Protein AF-A0A8B3S826-F1 (afdb_monomer_lite)

Secondary structure (DSSP, 8-state):
-HHHHHHHHHHHHHHHHHHHHHHHHT-SS-----EEEEEETTEEEEEESSHHHHHHHHHHHHHHHHHHHHHHHHHTT-

Organism: NCBI:txid2608793

Foldseek 3Di:
DVVVVVVVVVVVVVVVVVVVVVCVVCPDPDDPKAKAWDDPDPDIDIDIPDPVRSVVRVVVVVVVVVVVVVVVVVVVVD

InterPro domains:
  IPR002849 Protein of unknown function DUF131 [PF01998] (24-68)
  IPR002849 Protein of unknown function DUF131 [TIGR00304] (2-75)

Structure (mmCIF, N/CA/C/O backbone):
data_AF-A0A8B3S826-F1
#
_entry.id   AF-A0A8B3S826-F1
#
loop_
_atom_site.group_PDB
_atom_site.id
_atom_site.type_symbol
_atom_site.label_atom_id
_atom_site.label_alt_id
_atom_site.label_comp_id
_atom_site.label_asym_id
_atom_site.label_entity_id
_atom_site.label_seq_id
_atom_site.pdbx_PDB_ins_code
_atom_site.Cartn_x
_atom_site.Cartn_y
_atom_site.Cartn_z
_atom_site.occupancy
_atom_site.B_iso_or_equiv
_atom_site.auth_seq_id
_atom_site.auth_comp_id
_atom_site.auth_asym_id
_atom_site.auth_atom_id
_atom_site.pdbx_PDB_model_num
ATOM 1 N N . MET A 1 1 ? 17.745 -17.850 2.214 1.00 61.53 1 MET A N 1
ATOM 2 C CA . MET A 1 1 ? 16.740 -18.097 3.277 1.00 61.53 1 MET A CA 1
ATOM 3 C C . MET A 1 1 ? 16.865 -17.146 4.473 1.00 61.53 1 MET A C 1
ATOM 5 O O . MET A 1 1 ? 15.861 -16.559 4.839 1.00 61.53 1 MET A O 1
ATOM 9 N N . LYS A 1 2 ? 18.057 -16.912 5.050 1.00 75.94 2 LYS A N 1
ATOM 10 C CA . LYS A 1 2 ? 18.217 -16.078 6.266 1.00 75.94 2 LYS A CA 1
ATOM 11 C C . LYS A 1 2 ? 17.884 -14.581 6.090 1.00 75.94 2 LYS A C 1
ATOM 13 O O . LYS A 1 2 ? 17.258 -14.001 6.965 1.00 75.94 2 LYS A O 1
ATOM 18 N N . ALA A 1 3 ? 18.234 -13.973 4.952 1.00 86.62 3 ALA A N 1
ATOM 19 C CA . ALA A 1 3 ? 18.006 -12.538 4.713 1.00 86.62 3 ALA A CA 1
ATOM 20 C C . ALA A 1 3 ? 16.516 -12.150 4.629 1.00 86.62 3 ALA A C 1
ATOM 22 O O . ALA A 1 3 ? 16.126 -11.100 5.129 1.00 86.62 3 ALA A O 1
ATOM 23 N N . GLY A 1 4 ? 15.677 -13.018 4.052 1.00 89.38 4 GLY A N 1
ATOM 24 C CA . GLY A 1 4 ? 14.234 -12.773 3.959 1.00 89.38 4 GLY A CA 1
ATOM 25 C C . GLY A 1 4 ? 13.556 -12.778 5.329 1.00 89.38 4 GLY A C 1
ATOM 26 O O . GLY A 1 4 ? 12.762 -11.893 5.622 1.00 89.38 4 GLY A O 1
ATOM 27 N N . LEU A 1 5 ? 13.936 -13.721 6.200 1.00 92.94 5 LEU A N 1
ATOM 28 C CA . LEU A 1 5 ? 13.418 -13.787 7.568 1.00 92.94 5 LEU A CA 1
ATOM 29 C C . LEU A 1 5 ? 13.773 -12.522 8.366 1.00 92.94 5 LEU A C 1
ATOM 31 O O . LEU A 1 5 ? 12.914 -11.961 9.038 1.00 92.94 5 LEU A O 1
ATOM 35 N N . VAL A 1 6 ? 15.017 -12.044 8.248 1.00 94.75 6 VAL A N 1
ATOM 36 C CA . VAL A 1 6 ? 15.459 -10.810 8.917 1.00 94.75 6 VAL A CA 1
ATOM 37 C C . VAL A 1 6 ? 14.676 -9.597 8.410 1.00 94.75 6 VAL A C 1
ATOM 39 O O . VAL A 1 6 ? 14.230 -8.796 9.223 1.00 94.75 6 VAL A O 1
ATOM 42 N N . ALA A 1 7 ? 14.441 -9.482 7.099 1.00 91.12 7 ALA A N 1
ATOM 43 C CA . ALA A 1 7 ? 13.666 -8.379 6.529 1.00 91.12 7 ALA A CA 1
ATOM 44 C C . ALA A 1 7 ? 12.205 -8.363 7.017 1.00 91.12 7 ALA A C 1
ATOM 46 O O . ALA A 1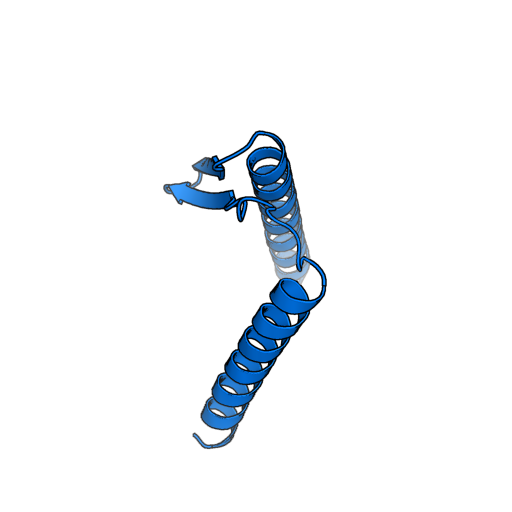 7 ? 11.682 -7.300 7.347 1.00 91.12 7 ALA A O 1
ATOM 47 N N . VAL A 1 8 ? 11.563 -9.533 7.118 1.00 93.31 8 VAL A N 1
ATOM 48 C CA . VAL A 1 8 ? 10.187 -9.653 7.632 1.00 93.31 8 VAL A CA 1
ATOM 49 C C . VAL A 1 8 ? 10.115 -9.269 9.109 1.00 93.31 8 VAL A C 1
ATOM 51 O O . VAL A 1 8 ? 9.251 -8.484 9.490 1.00 93.31 8 VAL A O 1
ATOM 54 N N . ILE A 1 9 ? 11.041 -9.773 9.933 1.00 95.31 9 ILE A N 1
ATOM 55 C CA . ILE A 1 9 ? 11.090 -9.445 11.366 1.00 95.31 9 ILE A CA 1
ATOM 56 C C . ILE A 1 9 ? 11.343 -7.948 11.565 1.00 95.31 9 ILE A C 1
ATOM 58 O O . ILE A 1 9 ? 10.685 -7.320 12.392 1.00 95.31 9 ILE A O 1
ATOM 62 N N . LEU A 1 10 ? 12.252 -7.359 10.785 1.00 95.56 10 LEU A N 1
ATOM 63 C CA . LEU A 1 10 ? 12.568 -5.936 10.872 1.00 95.56 10 LEU A CA 1
ATOM 64 C C . LEU A 1 10 ? 11.377 -5.064 10.450 1.00 95.56 10 LEU A C 1
ATOM 66 O O . LEU A 1 10 ? 11.057 -4.092 11.131 1.00 95.56 10 LEU A O 1
ATOM 70 N N . GLY A 1 11 ? 10.687 -5.434 9.368 1.00 91.62 11 GLY A N 1
ATOM 71 C CA . GLY A 1 11 ? 9.477 -4.745 8.919 1.00 91.62 11 GLY A CA 1
ATOM 72 C C . GLY A 1 11 ? 8.351 -4.825 9.949 1.00 91.62 11 GLY A C 1
ATOM 73 O O . GLY A 1 11 ? 7.735 -3.812 10.272 1.00 91.62 11 GLY A O 1
ATOM 74 N N . PHE A 1 12 ? 8.131 -6.005 10.530 1.00 94.56 12 PHE A N 1
ATOM 75 C CA . PHE A 1 12 ? 7.147 -6.187 11.595 1.00 94.56 12 PHE A CA 1
ATOM 76 C C . PHE A 1 12 ? 7.482 -5.348 12.836 1.00 94.56 12 PHE A C 1
ATOM 78 O O . PHE A 1 12 ? 6.609 -4.659 13.362 1.00 94.56 12 PHE A O 1
ATOM 85 N N . ALA A 1 13 ? 8.748 -5.346 13.269 1.00 95.00 13 ALA A N 1
ATOM 86 C CA . ALA A 1 13 ? 9.202 -4.553 14.408 1.00 95.00 13 ALA A CA 1
ATOM 87 C C . ALA A 1 13 ? 9.007 -3.045 14.178 1.00 95.00 13 ALA A C 1
ATOM 89 O O . ALA A 1 13 ? 8.512 -2.353 15.065 1.00 95.00 13 ALA A O 1
ATOM 90 N N . LEU A 1 14 ? 9.327 -2.541 12.981 1.00 93.75 14 LEU A N 1
ATOM 91 C CA . LEU A 1 14 ? 9.112 -1.138 12.609 1.00 93.75 14 LEU A CA 1
ATOM 92 C C . LEU A 1 14 ? 7.634 -0.738 12.686 1.00 93.75 14 LEU A C 1
ATOM 94 O O . LEU A 1 14 ? 7.307 0.297 13.265 1.00 93.75 14 LEU A O 1
ATOM 98 N N . ILE A 1 15 ? 6.739 -1.570 12.147 1.00 90.88 15 ILE A N 1
ATOM 99 C CA . ILE A 1 15 ? 5.292 -1.325 12.186 1.00 90.88 15 ILE A CA 1
ATOM 100 C C . ILE A 1 15 ? 4.777 -1.350 13.635 1.00 90.88 15 ILE A C 1
ATOM 102 O O . ILE A 1 15 ? 4.008 -0.473 14.032 1.00 90.88 15 ILE A O 1
ATOM 1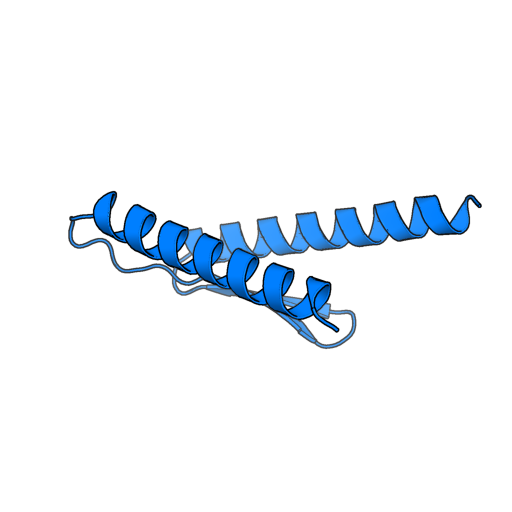06 N N . ALA A 1 16 ? 5.225 -2.316 14.442 1.00 89.00 16 ALA A N 1
ATOM 107 C CA . ALA A 1 16 ? 4.832 -2.443 15.844 1.00 89.00 16 ALA A CA 1
ATOM 108 C C . ALA A 1 16 ? 5.273 -1.233 16.686 1.00 89.00 16 ALA A C 1
ATOM 110 O O . ALA A 1 16 ? 4.466 -0.671 17.427 1.00 89.00 16 ALA A O 1
ATOM 111 N N . ILE A 1 17 ? 6.524 -0.785 16.533 1.00 90.25 17 ILE A N 1
ATOM 112 C CA . ILE A 1 17 ? 7.037 0.417 17.208 1.00 90.25 17 ILE A CA 1
ATOM 113 C C . ILE A 1 17 ? 6.246 1.653 16.761 1.00 90.25 17 ILE A C 1
ATOM 115 O O . ILE A 1 17 ? 5.831 2.449 17.602 1.00 90.25 17 ILE A O 1
ATOM 119 N N . GLY A 1 18 ? 5.975 1.786 15.458 1.00 83.12 18 GLY A N 1
ATOM 120 C CA . GLY A 1 18 ? 5.180 2.887 14.914 1.00 83.12 18 GLY A CA 1
ATOM 121 C C . GLY A 1 18 ? 3.773 2.966 15.515 1.00 83.12 18 GLY A C 1
ATOM 122 O O . GLY A 1 18 ? 3.324 4.052 15.878 1.00 83.12 18 GLY A O 1
ATOM 123 N N . MET A 1 19 ? 3.102 1.824 15.697 1.00 80.69 19 MET A N 1
ATOM 124 C CA . MET A 1 19 ? 1.786 1.774 16.343 1.00 80.69 19 MET A CA 1
ATOM 125 C C . MET A 1 19 ? 1.836 2.213 17.812 1.00 80.69 19 MET A C 1
ATOM 127 O O . MET A 1 19 ? 1.031 3.051 18.214 1.00 80.69 19 MET A O 1
ATOM 131 N N . VAL A 1 20 ? 2.799 1.709 18.595 1.00 84.06 20 VAL A N 1
ATOM 132 C CA . VAL A 1 20 ? 2.944 2.052 20.026 1.00 84.06 20 VAL A CA 1
ATOM 133 C C . VAL A 1 20 ? 3.313 3.525 20.226 1.00 84.06 20 VAL A C 1
ATOM 135 O O . VAL A 1 20 ? 2.832 4.179 21.154 1.00 84.06 20 VAL A O 1
ATOM 138 N N . MET A 1 21 ? 4.161 4.083 19.360 1.00 81.69 21 MET A N 1
ATOM 139 C CA . MET A 1 21 ? 4.488 5.509 19.414 1.00 81.69 21 MET A CA 1
ATOM 140 C C . MET A 1 21 ? 3.283 6.372 19.027 1.00 81.69 21 MET A C 1
ATOM 142 O O . MET A 1 21 ? 2.994 7.345 19.719 1.00 81.69 21 MET A O 1
ATOM 146 N N . SER A 1 22 ? 2.543 5.991 17.980 1.00 72.75 22 SER A N 1
ATOM 147 C CA . SER A 1 22 ? 1.329 6.700 17.555 1.00 72.75 22 SER A CA 1
ATOM 148 C C . SER A 1 22 ? 0.270 6.723 18.663 1.00 72.75 22 SER A C 1
ATOM 150 O O . SER A 1 22 ? -0.277 7.783 18.965 1.00 72.75 22 SER A O 1
ATOM 152 N N . SER A 1 23 ? 0.053 5.595 19.351 1.00 68.56 23 SER A N 1
ATOM 153 C CA . SER A 1 23 ? -0.903 5.521 20.461 1.00 68.56 23 SER A CA 1
ATOM 154 C C . SER A 1 23 ? -0.493 6.370 21.667 1.00 68.56 23 SER A C 1
ATOM 156 O O . SER A 1 23 ? -1.350 6.982 22.296 1.00 68.56 23 SER A O 1
ATOM 158 N N . ASN A 1 24 ? 0.806 6.449 21.983 1.00 68.38 24 ASN A N 1
ATOM 159 C CA . ASN A 1 24 ? 1.294 7.262 23.104 1.00 68.38 24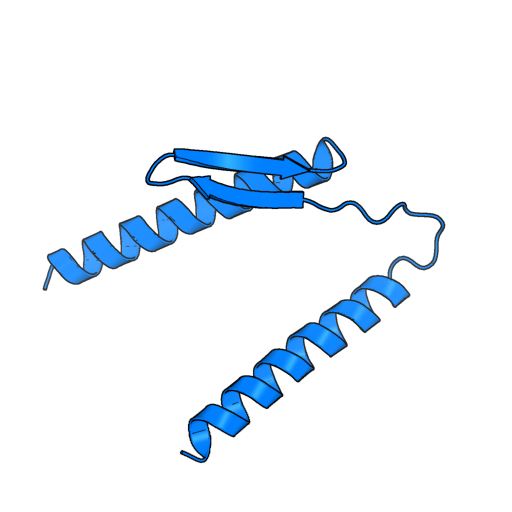 ASN A CA 1
ATOM 160 C C . ASN A 1 24 ? 1.254 8.772 22.816 1.00 68.38 24 ASN A C 1
ATOM 162 O O . ASN A 1 24 ? 1.031 9.557 23.735 1.00 68.38 24 ASN A O 1
ATOM 166 N N . LEU A 1 25 ? 1.431 9.196 21.558 1.00 61.34 25 LEU A N 1
ATOM 167 C CA . LEU A 1 25 ? 1.301 10.609 21.170 1.00 61.34 25 LEU A CA 1
ATOM 168 C C . LEU A 1 25 ? -0.156 11.108 21.195 1.00 61.34 25 LEU A C 1
ATOM 170 O O . LEU A 1 25 ? -0.384 12.312 21.271 1.00 61.34 25 LEU A O 1
ATOM 174 N N . GLN A 1 26 ? -1.137 10.206 21.130 1.00 59.78 26 GLN A N 1
ATOM 175 C CA . GLN A 1 26 ? -2.568 10.519 21.036 1.00 59.78 26 GLN A CA 1
ATOM 176 C C . GLN A 1 26 ? -3.332 10.130 22.311 1.00 59.78 26 GLN A C 1
ATOM 178 O O . GLN A 1 26 ? -4.474 9.697 22.225 1.00 59.78 26 GLN A O 1
ATOM 183 N N . ALA A 1 27 ? -2.727 10.305 23.493 1.00 55.03 27 ALA A N 1
ATOM 184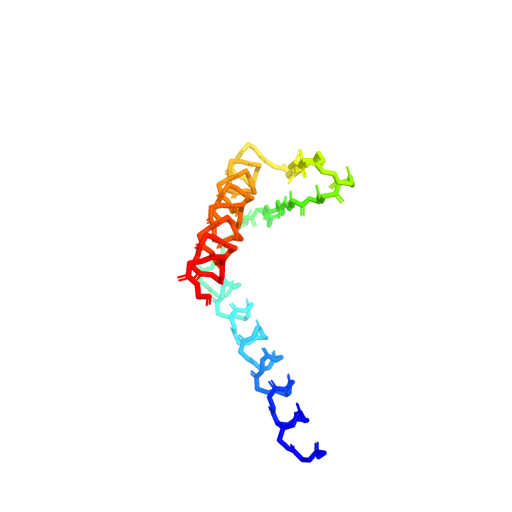 C CA . ALA A 1 27 ? -3.283 9.965 24.814 1.00 55.03 27 ALA A CA 1
ATOM 185 C C . ALA A 1 27 ? -4.526 10.792 25.256 1.00 55.03 27 ALA A C 1
ATOM 187 O O . ALA A 1 27 ? -4.706 11.088 26.436 1.00 55.03 27 ALA A O 1
ATOM 188 N N . GLY A 1 28 ? -5.389 11.175 24.316 1.00 55.16 28 GLY A N 1
ATOM 189 C CA . GLY A 1 28 ? -6.729 11.715 24.530 1.00 55.16 28 GLY A CA 1
ATOM 190 C C . GLY A 1 28 ? -7.770 10.805 23.876 1.00 55.16 28 GLY A C 1
ATOM 191 O O . GLY A 1 28 ? -7.430 9.883 23.145 1.00 55.16 28 GLY A O 1
ATOM 192 N N . THR A 1 29 ? -9.051 11.056 24.128 1.00 56.88 29 THR A N 1
ATOM 193 C CA . THR A 1 29 ? -10.235 10.311 23.646 1.00 56.88 29 THR A CA 1
ATOM 194 C C . THR A 1 29 ? -10.452 10.365 22.122 1.00 56.88 29 THR A C 1
ATOM 196 O O . THR A 1 29 ? -11.585 10.381 21.634 1.00 56.88 29 THR A O 1
ATOM 199 N N . THR A 1 30 ? -9.378 10.418 21.344 1.00 57.94 30 THR A N 1
ATOM 200 C CA . THR A 1 30 ? -9.406 10.506 19.894 1.00 57.94 30 THR A CA 1
ATOM 201 C C . THR A 1 30 ? -9.829 9.149 19.349 1.00 57.94 30 THR A C 1
ATOM 203 O O . THR A 1 30 ? -9.097 8.164 19.439 1.00 57.94 30 THR A O 1
ATOM 206 N N . LYS A 1 31 ? -11.052 9.087 18.812 1.00 62.41 31 LYS A N 1
ATOM 207 C CA . LYS A 1 31 ? -11.551 7.924 18.074 1.00 62.41 31 LYS A CA 1
ATOM 208 C C . LYS A 1 31 ? -10.518 7.571 17.006 1.00 62.41 31 LYS A C 1
ATOM 210 O O . LYS A 1 31 ? -10.208 8.412 16.169 1.00 62.41 31 LYS A O 1
ATOM 215 N N . THR A 1 32 ? -9.972 6.359 17.056 1.00 67.62 32 THR A N 1
ATOM 216 C CA . THR A 1 32 ? -9.047 5.874 16.031 1.00 67.62 32 THR A CA 1
ATOM 217 C C . THR A 1 32 ? -9.766 5.891 14.689 1.00 67.62 32 THR A C 1
ATOM 219 O O . THR A 1 32 ? -10.698 5.119 14.468 1.00 67.62 32 THR A O 1
ATOM 222 N N . GLU A 1 33 ? -9.366 6.807 13.815 1.00 74.69 33 GLU A N 1
ATOM 223 C CA . GLU A 1 33 ? -9.924 6.906 12.476 1.00 74.69 33 GLU A CA 1
ATOM 224 C C . GLU A 1 33 ? -9.187 5.928 11.562 1.00 74.69 33 GLU A C 1
ATOM 226 O O . GLU A 1 33 ? -7.961 5.953 11.454 1.00 74.69 33 GLU A O 1
ATOM 231 N N . PHE A 1 34 ? -9.938 5.035 10.926 1.00 77.69 34 PHE A N 1
ATOM 232 C CA . PHE A 1 34 ? -9.405 4.031 10.021 1.00 77.69 34 PHE A CA 1
ATOM 233 C C . PHE A 1 34 ? -9.827 4.3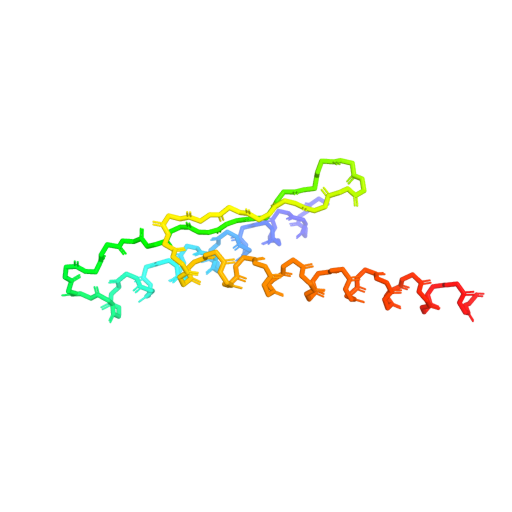73 8.597 1.00 77.69 34 PHE A C 1
ATOM 235 O O . PHE A 1 34 ? -11.010 4.554 8.320 1.00 77.69 34 PHE A O 1
ATOM 242 N N . GLY A 1 35 ? -8.856 4.450 7.695 1.00 82.94 35 GLY A N 1
ATOM 243 C CA . GLY A 1 35 ? -9.069 4.666 6.270 1.00 82.94 35 GLY A CA 1
ATOM 244 C C . GLY A 1 35 ? -8.218 3.703 5.463 1.00 82.94 35 GLY A C 1
ATOM 245 O O . GLY A 1 35 ? -7.112 3.349 5.872 1.00 82.94 35 GLY A O 1
ATOM 246 N N . GLY A 1 36 ? -8.735 3.258 4.325 1.00 82.12 36 GLY A N 1
ATOM 247 C CA . GLY A 1 36 ? -8.058 2.310 3.461 1.00 82.12 36 GLY A CA 1
ATOM 248 C C . GLY A 1 36 ? -8.485 2.427 2.007 1.00 82.12 36 GLY A C 1
ATOM 249 O O . GLY A 1 36 ? -9.452 3.097 1.649 1.00 82.12 36 GLY A O 1
ATOM 250 N N . PHE A 1 37 ? -7.708 1.780 1.154 1.00 85.94 37 PHE A N 1
ATOM 251 C CA . PHE A 1 37 ? -7.866 1.820 -0.287 1.00 85.94 37 PHE A CA 1
ATOM 252 C C . PHE A 1 37 ? -7.744 0.402 -0.830 1.00 85.94 37 PHE A C 1
ATOM 254 O O . PHE A 1 37 ? -6.765 -0.289 -0.544 1.00 85.94 37 PHE A O 1
ATOM 261 N N . VAL A 1 38 ? -8.737 -0.041 -1.598 1.00 87.88 38 VAL A N 1
ATOM 262 C CA . VAL A 1 38 ? -8.757 -1.361 -2.233 1.00 87.88 38 VAL A CA 1
ATOM 263 C C . VAL A 1 38 ? -8.897 -1.209 -3.740 1.00 87.88 38 VAL A C 1
ATOM 265 O O . VAL A 1 38 ? -9.656 -0.380 -4.236 1.00 87.88 38 VAL A O 1
ATOM 268 N N . LEU A 1 39 ? -8.152 -2.026 -4.477 1.00 88.06 39 LEU A N 1
ATOM 269 C CA . LEU A 1 39 ? -8.260 -2.126 -5.926 1.00 88.06 39 LEU A CA 1
ATOM 270 C C . LEU A 1 39 ? -9.194 -3.291 -6.260 1.00 88.06 39 LEU A C 1
ATOM 272 O O . LEU A 1 39 ? -8.829 -4.452 -6.074 1.00 88.06 39 LEU A O 1
ATOM 276 N N . LEU A 1 40 ? -10.398 -2.987 -6.747 1.00 88.44 40 LEU A N 1
ATOM 277 C CA . LEU A 1 40 ? -11.281 -3.989 -7.344 1.00 88.44 40 LEU A CA 1
ATOM 278 C C . LEU A 1 40 ? -11.015 -4.013 -8.848 1.00 88.44 40 LEU A C 1
ATOM 280 O O . LEU A 1 40 ? -11.577 -3.241 -9.627 1.00 88.44 40 LEU A O 1
ATOM 284 N N . GLY A 1 41 ? -10.081 -4.873 -9.252 1.00 81.25 41 GLY A N 1
ATOM 285 C CA . GLY A 1 41 ? -9.534 -4.821 -10.604 1.00 81.25 41 GLY A CA 1
ATOM 286 C C . GLY A 1 41 ? -8.838 -3.471 -10.851 1.00 81.25 41 GLY A C 1
ATOM 287 O O . GLY A 1 41 ? -8.110 -3.003 -9.977 1.00 81.25 41 GLY A O 1
ATOM 288 N N . PRO A 1 42 ? -9.032 -2.820 -12.011 1.00 79.81 42 PRO A N 1
ATOM 289 C CA . PRO A 1 42 ? -8.417 -1.525 -12.296 1.00 79.81 42 PRO A CA 1
ATOM 290 C C . PRO A 1 42 ? -9.110 -0.348 -11.588 1.00 79.81 42 PRO A C 1
ATOM 292 O O . PRO A 1 42 ? -8.640 0.780 -11.725 1.00 79.81 42 PRO A O 1
ATOM 295 N N . ILE A 1 43 ? -10.227 -0.573 -10.879 1.00 86.69 43 ILE A N 1
ATOM 296 C CA . ILE A 1 43 ? -11.011 0.498 -10.257 1.00 86.69 43 ILE A CA 1
ATOM 297 C C . ILE A 1 43 ? -10.592 0.666 -8.788 1.00 86.69 43 ILE A C 1
ATOM 299 O O . ILE A 1 43 ? -10.782 -0.251 -7.981 1.00 86.69 43 ILE A O 1
ATOM 303 N N . PRO A 1 44 ? -10.046 1.834 -8.420 1.00 83.81 44 PRO A N 1
ATOM 304 C CA . PRO A 1 44 ? -9.704 2.142 -7.042 1.00 83.81 44 PRO A CA 1
ATOM 305 C C . PRO A 1 44 ? -10.923 2.542 -6.205 1.00 83.81 44 PRO A C 1
ATOM 307 O O . PRO A 1 44 ? -11.709 3.393 -6.618 1.00 83.81 44 PRO A O 1
ATOM 310 N N . ILE A 1 45 ? -11.049 1.978 -5.001 1.00 89.62 45 ILE A N 1
ATOM 311 C CA . ILE A 1 45 ? -12.107 2.304 -4.038 1.00 89.62 45 ILE A CA 1
ATOM 312 C C . ILE A 1 45 ? -11.474 2.703 -2.705 1.00 89.62 45 ILE A C 1
ATOM 314 O O . ILE A 1 45 ? -10.793 1.901 -2.065 1.00 89.62 45 ILE A O 1
ATOM 318 N N . ALA A 1 46 ? -11.723 3.938 -2.274 1.00 90.12 46 ALA A N 1
ATOM 319 C CA . ALA A 1 46 ? -11.325 4.431 -0.959 1.00 90.12 46 ALA A CA 1
ATOM 320 C C . ALA A 1 46 ? -12.476 4.292 0.046 1.00 90.12 46 ALA A C 1
ATOM 322 O O . ALA A 1 46 ? -13.633 4.552 -0.285 1.00 90.12 46 ALA A O 1
ATOM 323 N N . PHE A 1 47 ? -12.151 3.911 1.276 1.00 90.06 47 PHE A N 1
ATOM 324 C CA . PHE A 1 47 ? -13.082 3.789 2.394 1.00 90.06 47 PHE A CA 1
ATOM 325 C C . PHE A 1 47 ? -12.469 4.404 3.654 1.00 90.06 47 PHE A C 1
ATOM 327 O O . PHE A 1 47 ? -11.253 4.390 3.830 1.00 90.06 47 PHE A O 1
ATOM 334 N N . GLY A 1 48 ? -13.299 4.946 4.542 1.00 86.88 48 GLY A N 1
ATOM 335 C CA . GLY A 1 48 ? -12.843 5.533 5.798 1.00 86.88 48 GLY A CA 1
ATOM 336 C C . GLY A 1 48 ? -13.966 5.683 6.813 1.00 86.88 48 GLY A C 1
ATOM 337 O O . GLY A 1 48 ? -15.135 5.770 6.445 1.00 86.88 48 GLY A O 1
ATOM 338 N N . THR A 1 49 ? -13.612 5.681 8.095 1.00 85.56 49 THR A N 1
ATOM 339 C CA . THR A 1 49 ? -14.552 5.866 9.214 1.00 85.56 49 THR A CA 1
ATOM 340 C C . THR A 1 49 ? -14.847 7.338 9.506 1.00 85.56 49 THR A C 1
ATOM 342 O O . THR A 1 49 ? -15.704 7.645 10.330 1.00 85.56 49 THR A O 1
ATOM 345 N N . SER A 1 50 ? -14.121 8.248 8.862 1.00 86.56 50 SER A N 1
ATOM 346 C CA . SER A 1 50 ? -14.256 9.701 8.956 1.00 86.56 50 SER A CA 1
ATOM 347 C C . SER A 1 50 ? -13.931 10.333 7.603 1.00 86.56 50 SER A C 1
ATOM 349 O O . SER A 1 50 ? -13.233 9.736 6.779 1.00 86.56 50 SER A O 1
ATOM 351 N N . GLU A 1 51 ? -14.373 11.569 7.382 1.00 86.12 51 GLU A N 1
ATOM 352 C CA . GLU A 1 51 ? -13.995 12.327 6.182 1.00 86.12 51 GLU A CA 1
ATOM 353 C C . GLU A 1 51 ? -12.470 12.501 6.079 1.00 86.12 51 GLU A C 1
ATOM 355 O O . GLU A 1 51 ? -11.900 12.347 4.999 1.00 86.12 51 GLU A O 1
ATOM 360 N N . GLY A 1 52 ? -11.792 12.734 7.211 1.00 86.50 52 GLY A N 1
ATOM 361 C CA . GLY A 1 52 ? -10.334 12.873 7.271 1.00 86.50 52 GLY A CA 1
ATOM 362 C C . GLY A 1 52 ? -9.594 11.599 6.857 1.00 86.50 52 GLY A C 1
ATOM 363 O O . GLY A 1 52 ? -8.698 11.644 6.012 1.00 86.50 52 GLY A O 1
ATOM 364 N N . SER A 1 53 ? -10.009 10.445 7.385 1.00 86.12 53 SER A N 1
ATOM 365 C CA . SER A 1 53 ? -9.422 9.149 7.024 1.00 86.12 53 SER A CA 1
ATOM 366 C C . SER A 1 53 ? -9.720 8.753 5.576 1.00 86.12 53 SER A C 1
ATOM 368 O O . SER A 1 53 ? -8.858 8.176 4.912 1.00 86.12 53 SER A O 1
ATOM 370 N N . MET A 1 54 ? -10.889 9.122 5.043 1.00 88.56 54 MET A N 1
ATOM 371 C CA . MET A 1 54 ? -11.229 8.908 3.635 1.00 88.56 54 MET A CA 1
ATOM 372 C C . MET A 1 54 ? -10.370 9.772 2.700 1.00 88.56 54 MET A C 1
ATOM 374 O O . MET A 1 54 ? -9.842 9.262 1.712 1.00 88.56 54 MET A O 1
ATOM 378 N N . LEU A 1 55 ? -10.160 11.052 3.025 1.00 89.44 55 LEU A N 1
ATOM 379 C CA . LEU A 1 55 ? -9.265 11.944 2.275 1.00 89.44 55 LEU A CA 1
ATOM 380 C C . LEU A 1 55 ? -7.818 11.435 2.284 1.00 89.44 55 LEU A C 1
ATOM 382 O O . LEU A 1 55 ? -7.168 11.412 1.237 1.00 89.44 55 LEU A O 1
ATOM 386 N N . MET A 1 56 ? -7.330 10.970 3.439 1.00 87.94 56 MET A N 1
ATOM 387 C CA . MET A 1 56 ? -6.013 10.334 3.538 1.00 87.94 56 MET A CA 1
ATOM 388 C C . MET A 1 56 ? -5.924 9.069 2.678 1.00 87.94 56 MET A C 1
ATOM 390 O O . MET A 1 56 ? -4.948 8.897 1.948 1.00 87.94 56 MET A O 1
ATOM 394 N N . ALA A 1 57 ? -6.947 8.211 2.711 1.00 88.75 57 ALA A N 1
ATOM 395 C CA . ALA A 1 57 ? -6.989 6.987 1.917 1.00 88.75 57 ALA A CA 1
ATOM 396 C C . ALA A 1 57 ? -6.972 7.268 0.405 1.00 88.75 57 ALA A C 1
ATOM 398 O O . ALA A 1 57 ? -6.231 6.620 -0.336 1.00 88.75 57 ALA A O 1
ATOM 399 N N . ILE A 1 58 ? -7.730 8.270 -0.052 1.00 89.75 58 ILE A N 1
ATOM 400 C CA . ILE A 1 58 ? -7.703 8.732 -1.448 1.00 89.75 58 ILE A CA 1
ATOM 401 C C . ILE A 1 58 ? -6.307 9.253 -1.804 1.00 89.75 58 ILE A C 1
ATOM 403 O O . ILE A 1 58 ? -5.749 8.853 -2.826 1.00 89.75 58 ILE A O 1
ATOM 407 N N . GLY A 1 59 ? -5.717 10.099 -0.954 1.00 90.56 59 GLY A N 1
ATOM 408 C CA . GLY A 1 59 ? -4.374 10.643 -1.166 1.00 90.56 59 GLY A CA 1
ATOM 409 C C . GLY A 1 59 ? -3.309 9.552 -1.297 1.00 90.56 59 GLY A C 1
ATOM 410 O O . GLY A 1 59 ? -2.513 9.573 -2.240 1.00 90.56 59 GLY A O 1
ATOM 411 N N . MET A 1 60 ? -3.334 8.553 -0.409 1.00 87.94 60 MET A N 1
ATOM 412 C CA . MET A 1 60 ? -2.445 7.390 -0.493 1.00 87.94 60 MET A CA 1
ATOM 413 C C . MET A 1 60 ? -2.673 6.579 -1.772 1.00 87.94 60 MET A C 1
ATOM 415 O O . MET A 1 60 ? -1.704 6.202 -2.432 1.00 87.94 60 MET A O 1
ATOM 419 N N . GLY A 1 61 ? -3.929 6.349 -2.161 1.00 88.69 61 GLY A N 1
ATOM 420 C CA . GLY A 1 61 ? -4.272 5.641 -3.394 1.00 88.69 61 GLY A CA 1
ATOM 421 C C . GLY A 1 61 ? -3.739 6.336 -4.649 1.00 88.69 61 GLY A C 1
ATOM 422 O O . GLY A 1 61 ? -3.131 5.697 -5.509 1.00 88.69 61 GLY A O 1
ATOM 423 N N . VAL A 1 62 ? -3.885 7.660 -4.733 1.00 90.06 62 VAL A N 1
ATOM 424 C CA . VAL A 1 62 ? -3.347 8.464 -5.843 1.00 90.06 62 VAL A CA 1
ATOM 425 C C . VAL A 1 62 ? -1.819 8.405 -5.877 1.00 90.06 62 VAL A C 1
ATOM 427 O O . VAL A 1 62 ? -1.242 8.158 -6.936 1.00 90.06 62 VAL A O 1
ATOM 430 N N . MET A 1 63 ? -1.152 8.569 -4.730 1.00 91.12 63 MET A N 1
ATOM 431 C CA . MET A 1 63 ? 0.310 8.453 -4.638 1.00 91.12 63 MET A CA 1
ATOM 432 C C . MET A 1 63 ? 0.811 7.077 -5.087 1.00 91.12 63 MET A C 1
ATOM 434 O O . MET A 1 63 ? 1.802 6.977 -5.817 1.00 91.12 63 MET A O 1
ATOM 438 N N . MET A 1 64 ? 0.105 6.012 -4.704 1.00 88.50 64 MET A N 1
ATOM 439 C CA . MET A 1 64 ? 0.416 4.656 -5.142 1.00 88.50 64 MET A CA 1
ATOM 440 C C . MET A 1 64 ? 0.280 4.515 -6.664 1.00 88.50 64 MET A C 1
ATOM 442 O O . MET A 1 64 ? 1.197 4.002 -7.304 1.00 88.50 64 MET A O 1
ATOM 446 N N . LEU A 1 65 ? -0.809 5.009 -7.263 1.00 88.81 65 LEU A N 1
ATOM 447 C CA . LEU A 1 65 ? -1.015 4.958 -8.716 1.00 88.81 65 LEU A CA 1
ATOM 448 C C . LEU A 1 65 ? 0.072 5.721 -9.481 1.00 88.81 65 LEU A C 1
ATOM 450 O O . LEU A 1 65 ? 0.599 5.202 -10.464 1.00 88.81 65 LEU A O 1
ATOM 454 N N . ILE A 1 66 ? 0.457 6.909 -9.006 1.00 92.25 66 ILE A N 1
ATOM 455 C CA . ILE A 1 66 ? 1.557 7.691 -9.590 1.00 92.25 66 ILE A CA 1
ATOM 456 C C . ILE A 1 66 ? 2.866 6.905 -9.514 1.00 92.25 66 ILE A C 1
ATOM 458 O O . ILE A 1 66 ? 3.601 6.839 -10.498 1.00 92.25 66 ILE A O 1
ATOM 462 N N . THR A 1 67 ? 3.145 6.276 -8.371 1.00 90.94 67 THR A N 1
ATOM 463 C CA . THR A 1 67 ? 4.366 5.486 -8.162 1.00 90.94 67 THR A CA 1
ATOM 464 C C . THR A 1 67 ? 4.417 4.292 -9.109 1.00 90.94 67 THR A C 1
ATOM 466 O O . THR A 1 67 ? 5.422 4.084 -9.785 1.00 90.94 67 THR A O 1
ATOM 469 N N . VAL A 1 68 ? 3.321 3.536 -9.211 1.00 89.38 68 VAL A N 1
ATOM 470 C CA . VAL A 1 68 ? 3.214 2.403 -10.139 1.00 89.38 68 VAL A CA 1
ATOM 471 C C . VAL A 1 68 ? 3.413 2.880 -11.572 1.00 89.38 68 VAL A C 1
ATOM 473 O O . VAL A 1 68 ? 4.236 2.310 -12.286 1.00 89.38 68 VAL A O 1
ATOM 476 N N . TRP A 1 69 ? 2.733 3.960 -11.970 1.00 91.62 69 TRP A N 1
ATOM 477 C CA . TRP A 1 69 ? 2.836 4.510 -13.317 1.00 91.62 69 TRP A CA 1
ATOM 478 C C . TRP A 1 69 ? 4.263 4.960 -13.643 1.00 91.62 69 TRP A C 1
ATOM 480 O O . TRP A 1 69 ? 4.800 4.587 -14.687 1.00 91.62 69 TRP A O 1
ATOM 490 N N . ALA A 1 70 ? 4.913 5.678 -12.723 1.00 92.75 70 ALA A N 1
ATOM 491 C CA . ALA A 1 70 ? 6.298 6.116 -12.847 1.00 92.75 70 ALA A CA 1
ATOM 492 C C . ALA A 1 70 ? 7.265 4.931 -12.983 1.00 92.75 70 ALA A C 1
ATOM 494 O O . ALA A 1 70 ? 8.108 4.938 -13.880 1.00 92.75 70 ALA A O 1
ATOM 495 N N . ILE A 1 71 ? 7.113 3.886 -12.162 1.00 93.94 71 ILE A N 1
ATOM 496 C CA . ILE A 1 71 ? 7.926 2.666 -12.262 1.00 93.94 71 ILE A CA 1
ATOM 497 C C . ILE A 1 71 ? 7.728 2.017 -13.631 1.00 93.94 71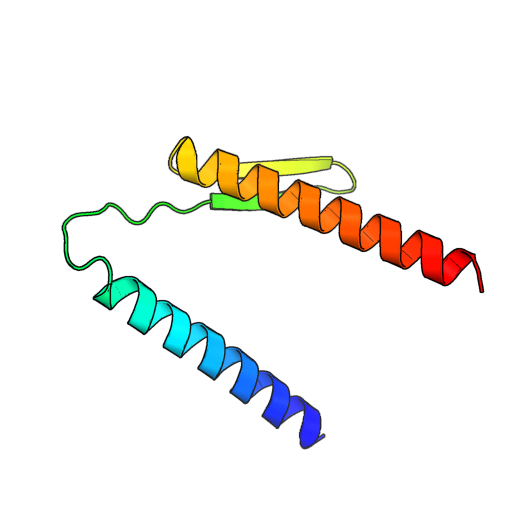 ILE A C 1
ATOM 499 O O . ILE A 1 71 ? 8.711 1.754 -14.322 1.00 93.94 71 ILE A O 1
ATOM 503 N N . THR A 1 72 ? 6.484 1.809 -14.076 1.00 92.00 72 THR A N 1
ATOM 504 C CA . THR A 1 72 ? 6.231 1.244 -15.411 1.00 92.00 72 THR A CA 1
ATOM 505 C C . THR A 1 72 ? 6.792 2.113 -16.532 1.00 92.00 72 THR A C 1
ATOM 507 O O . THR A 1 72 ? 7.343 1.576 -17.489 1.00 92.00 72 THR A O 1
ATOM 510 N N . ALA A 1 73 ? 6.712 3.441 -16.423 1.00 91.19 73 ALA A N 1
ATOM 511 C CA . ALA A 1 73 ? 7.271 4.356 -17.411 1.00 91.19 73 ALA A CA 1
ATOM 512 C C . ALA A 1 73 ? 8.804 4.270 -17.472 1.00 91.19 73 ALA A C 1
ATOM 514 O O . ALA A 1 73 ? 9.371 4.323 -18.560 1.00 91.19 73 ALA A O 1
ATOM 515 N N . ILE A 1 74 ? 9.475 4.109 -16.328 1.00 94.62 74 ILE A N 1
ATOM 516 C CA . ILE A 1 74 ? 10.931 3.932 -16.255 1.00 94.62 74 ILE A CA 1
ATOM 517 C C . ILE A 1 74 ? 11.340 2.569 -16.820 1.00 94.62 74 ILE A C 1
ATOM 519 O O . ILE A 1 74 ? 12.270 2.498 -17.618 1.00 94.62 74 ILE A O 1
ATOM 523 N N . VAL A 1 75 ? 10.635 1.497 -16.446 1.00 94.69 75 VAL A N 1
ATOM 524 C CA . VAL A 1 75 ? 10.918 0.134 -16.924 1.00 94.69 75 VAL A CA 1
ATOM 525 C C . VAL A 1 75 ? 10.718 0.031 -18.433 1.00 94.69 75 VAL A C 1
ATOM 527 O O . VAL A 1 75 ? 11.543 -0.564 -19.107 1.00 94.69 75 VAL A O 1
ATOM 530 N N . ARG A 1 76 ? 9.673 0.663 -18.981 1.00 91.12 76 ARG A N 1
ATOM 531 C CA . ARG A 1 76 ? 9.379 0.662 -20.424 1.00 91.12 76 ARG A CA 1
ATOM 532 C C . ARG A 1 76 ? 10.329 1.542 -21.250 1.00 91.12 76 ARG A C 1
ATOM 534 O O . ARG A 1 76 ? 10.288 1.488 -22.474 1.00 91.12 76 ARG A O 1
ATOM 541 N N . ARG A 1 77 ? 11.138 2.386 -20.598 1.00 81.12 77 ARG A N 1
ATOM 542 C CA . ARG A 1 77 ? 12.198 3.193 -21.229 1.00 81.12 77 ARG A CA 1
ATOM 543 C C . ARG A 1 77 ? 13.553 2.472 -21.283 1.00 81.12 77 ARG A C 1
ATOM 545 O O . ARG A 1 77 ? 14.500 3.059 -21.801 1.00 81.12 77 ARG A O 1
ATOM 552 N N . ARG A 1 78 ? 13.662 1.255 -20.745 1.00 65.62 78 ARG A N 1
ATOM 553 C CA . ARG A 1 78 ? 14.810 0.357 -20.930 1.00 65.62 78 ARG A CA 1
ATOM 554 C C . ARG A 1 78 ? 14.445 -0.794 -21.854 1.00 65.62 78 ARG A C 1
ATOM 556 O O . ARG A 1 78 ? 15.395 -1.320 -22.466 1.00 65.62 78 ARG A O 1
#

Radius of gyration: 16.95 Å; chains: 1; bounding box: 33×31×46 Å

pLDDT: mean 84.04, std 10.77, range [55.03, 95.56]

Sequence (78 aa):
MKAGLVAVILGFALIAIGMVMSSNLQAGTTKTEFGGFVLLGPIPIAFGTSEGSMLMAIGMGVMMLITVWAITAIVRRR